Protein AF-A0A956P9J3-F1 (afdb_monomer)

Radius of gyration: 10.55 Å; Cα contacts (8 Å, |Δi|>4): 98; chains: 1; bounding box: 28×19×24 Å

Solvent-accessible surface area (backbone atoms only — not comparable to full-atom values): 2913 Å² total; per-residue (Å²): 110,75,49,75,43,80,50,65,40,84,89,52,92,81,48,35,33,24,34,39,30,29,42,80,89,37,85,74,46,61,45,38,22,62,82,28,92,85,37,55,30,56,66,55,75,80,66,64,105

Secondary structure (DSSP, 8-state):
-EEEEEEE--SSTT--EEEEEEETTEEEEEEE-TT-TTTTT---TTT--

Foldseek 3Di:
DKDWDWAFDPPDPLRFIWIFIDDPNDTPAIWGDCPGPRQNGPDDPVRRD

Sequence (49 aa):
MSTTHKSLCFLCEASCGLEVTLDEGRVARIEGDKDDPLSHGYICPKGAA

Structure (mmCIF, N/CA/C/O backbone):
data_AF-A0A956P9J3-F1
#
_entry.id   AF-A0A956P9J3-F1
#
loop_
_atom_site.group_PDB
_atom_site.id
_atom_site.type_symbol
_atom_site.label_atom_id
_atom_site.label_alt_id
_atom_site.label_comp_id
_atom_site.label_asym_id
_atom_site.label_entity_id
_atom_site.label_seq_id
_atom_site.pdbx_PDB_ins_code
_atom_site.Cartn_x
_atom_site.Cartn_y
_atom_site.Cartn_z
_atom_site.occupancy
_atom_site.B_iso_or_equiv
_atom_site.auth_seq_id
_atom_site.auth_comp_id
_atom_site.auth_asym_id
_atom_site.auth_atom_id
_atom_site.pdbx_PDB_model_num
ATOM 1 N N . MET A 1 1 ? -17.035 6.140 11.707 1.00 80.81 1 MET A N 1
ATOM 2 C CA . MET A 1 1 ? -16.582 7.417 11.086 1.00 80.81 1 MET A CA 1
ATOM 3 C C . MET A 1 1 ? -15.278 7.077 10.398 1.00 80.81 1 MET A C 1
ATOM 5 O O . MET A 1 1 ? -14.337 6.703 11.087 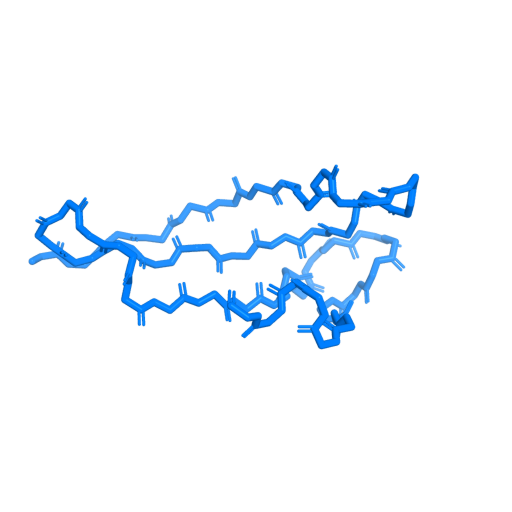1.00 80.81 1 MET A O 1
ATOM 9 N N . SER A 1 2 ? -15.268 7.085 9.067 1.00 92.38 2 SER A N 1
ATOM 10 C CA . SER A 1 2 ? -14.192 6.469 8.291 1.00 92.38 2 SER A CA 1
ATOM 11 C C . SER A 1 2 ? -13.071 7.470 8.002 1.00 92.38 2 SER A C 1
ATOM 13 O O . SER A 1 2 ? -13.354 8.563 7.509 1.00 92.38 2 SER A O 1
ATOM 15 N N . THR A 1 3 ? -11.815 7.106 8.262 1.00 96.88 3 THR A N 1
ATOM 16 C CA . THR A 1 3 ? -10.624 7.911 7.930 1.00 96.88 3 THR A CA 1
ATOM 17 C C . THR A 1 3 ? -9.666 7.116 7.057 1.00 96.88 3 THR A C 1
ATOM 19 O O . THR A 1 3 ? -9.478 5.926 7.273 1.00 96.88 3 THR A O 1
ATOM 22 N N . THR A 1 4 ? -9.039 7.763 6.077 1.00 96.81 4 THR A N 1
ATOM 23 C CA . THR A 1 4 ? -8.034 7.124 5.215 1.00 96.81 4 THR A CA 1
ATOM 24 C C . THR A 1 4 ? -6.660 7.711 5.502 1.00 96.81 4 THR A C 1
ATOM 26 O O . THR A 1 4 ? -6.508 8.927 5.619 1.00 96.81 4 THR A O 1
ATOM 29 N N . HIS A 1 5 ? -5.662 6.840 5.613 1.00 96.38 5 HIS A N 1
ATOM 30 C CA . HIS A 1 5 ? -4.272 7.188 5.879 1.00 96.38 5 HIS A CA 1
ATOM 31 C C . HIS A 1 5 ? -3.369 6.599 4.801 1.00 96.38 5 HIS A C 1
ATOM 33 O O . H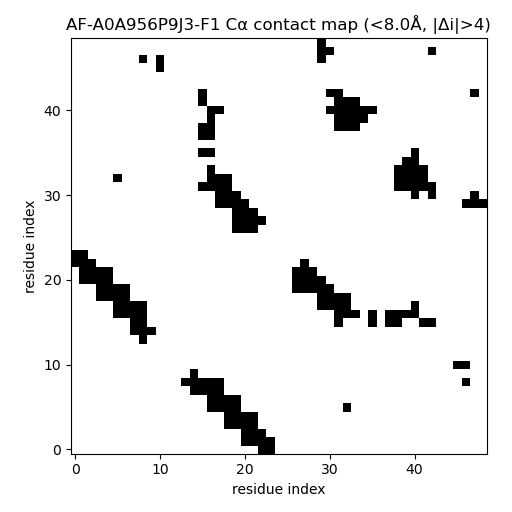IS A 1 5 ? -3.578 5.466 4.375 1.00 96.38 5 HIS A O 1
ATOM 39 N N . LYS A 1 6 ? -2.339 7.347 4.405 1.00 96.75 6 LYS A N 1
ATOM 40 C CA . LYS A 1 6 ? -1.284 6.838 3.527 1.00 96.75 6 LYS A CA 1
ATOM 41 C C . LYS A 1 6 ? -0.199 6.148 4.356 1.00 96.75 6 LYS A C 1
ATOM 43 O O . LYS A 1 6 ? 0.183 6.649 5.416 1.00 96.75 6 LYS A O 1
ATOM 48 N N . SER A 1 7 ? 0.280 5.000 3.897 1.00 95.62 7 SER A N 1
ATOM 49 C CA . SE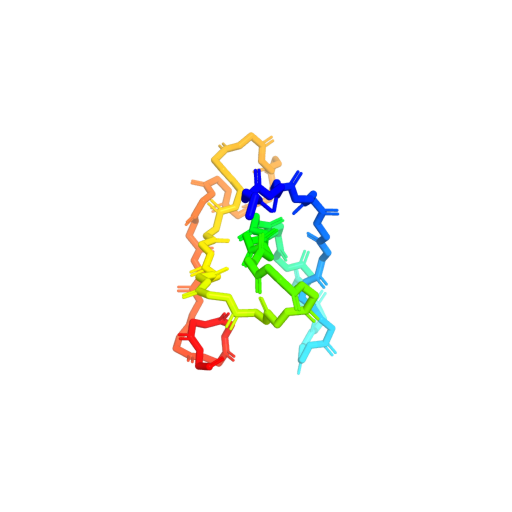R A 1 7 ? 1.350 4.227 4.536 1.00 95.62 7 SER A CA 1
ATOM 50 C C . SER A 1 7 ? 2.179 3.474 3.492 1.00 95.62 7 SER A C 1
ATOM 52 O O . SER A 1 7 ? 1.888 3.530 2.302 1.00 95.62 7 SER A O 1
ATOM 54 N N . LEU A 1 8 ? 3.238 2.791 3.928 1.00 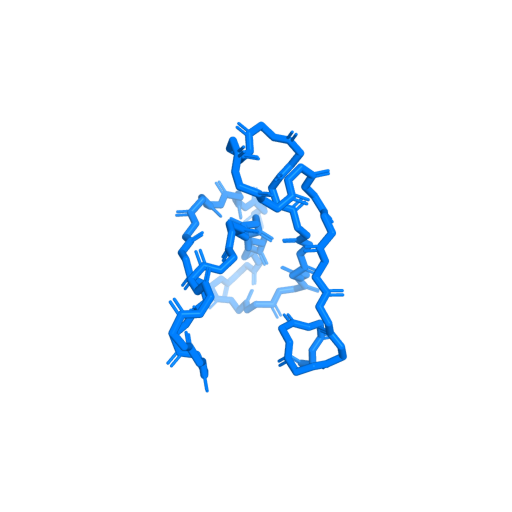96.38 8 LEU A N 1
ATOM 55 C CA . LEU A 1 8 ? 4.039 1.916 3.072 1.00 96.38 8 LEU A CA 1
ATOM 56 C C . LEU A 1 8 ? 3.876 0.462 3.517 1.00 96.38 8 LEU A C 1
ATOM 58 O O . LEU A 1 8 ? 3.744 0.168 4.707 1.00 96.38 8 LEU A O 1
ATOM 62 N N . CYS A 1 9 ? 3.927 -0.461 2.561 1.00 96.19 9 CYS A N 1
ATOM 63 C CA . CYS A 1 9 ? 3.959 -1.890 2.832 1.00 96.19 9 CYS A CA 1
ATOM 64 C C . CYS A 1 9 ? 5.372 -2.339 3.234 1.00 96.19 9 CYS A C 1
ATOM 66 O O . CYS A 1 9 ? 6.296 -2.261 2.432 1.00 96.19 9 CYS A O 1
ATOM 68 N N . PHE A 1 10 ? 5.532 -2.903 4.434 1.00 94.56 10 PHE A N 1
ATOM 69 C CA . PHE A 1 10 ? 6.830 -3.374 4.946 1.00 94.56 10 PHE A CA 1
ATOM 70 C C . PHE A 1 10 ? 7.065 -4.889 4.793 1.00 94.56 10 PHE A C 1
ATOM 72 O O . PHE A 1 10 ? 7.922 -5.457 5.463 1.00 94.56 10 PHE A O 1
ATOM 79 N N . LEU A 1 11 ? 6.303 -5.573 3.932 1.00 96.19 11 LEU A N 1
ATOM 80 C CA . LEU A 1 11 ? 6.419 -7.032 3.758 1.00 96.19 11 LEU A CA 1
ATOM 81 C C . LEU A 1 11 ? 7.574 -7.465 2.846 1.00 96.19 11 LEU A C 1
ATOM 83 O O . LEU A 1 11 ? 7.965 -8.630 2.851 1.00 96.19 11 LEU A O 1
ATOM 87 N N . CYS A 1 12 ? 8.074 -6.566 2.010 1.00 96.31 12 CYS A N 1
ATOM 88 C CA . CYS A 1 12 ? 9.271 -6.767 1.204 1.00 96.31 12 CYS A CA 1
ATOM 89 C C . CYS A 1 12 ? 9.907 -5.414 0.901 1.00 96.31 12 CYS A C 1
ATOM 91 O O . CYS A 1 12 ? 9.315 -4.362 1.132 1.00 96.31 12 CYS A O 1
ATOM 93 N N . GLU A 1 13 ? 11.081 -5.451 0.300 1.00 96.19 13 GLU A N 1
ATOM 94 C CA . GLU A 1 13 ? 11.940 -4.306 0.021 1.00 96.19 13 GLU A CA 1
ATOM 95 C C . GLU A 1 13 ? 11.310 -3.327 -0.981 1.00 96.19 13 GLU A C 1
ATOM 97 O O . GLU A 1 13 ? 11.674 -2.154 -1.009 1.00 96.19 13 GLU A O 1
ATOM 102 N N . ALA A 1 14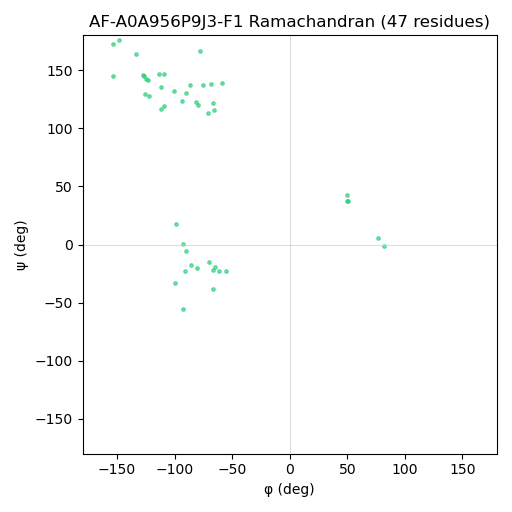 ? 10.319 -3.787 -1.757 1.00 94.81 14 ALA A N 1
ATOM 103 C CA . ALA A 1 14 ? 9.595 -2.966 -2.723 1.00 94.81 14 ALA A CA 1
ATOM 104 C C . ALA A 1 14 ? 8.841 -1.786 -2.090 1.00 94.81 14 ALA A C 1
ATOM 106 O O . ALA A 1 14 ? 8.577 -0.829 -2.797 1.00 94.81 14 ALA A O 1
ATOM 107 N N . SER A 1 15 ? 8.498 -1.829 -0.797 1.00 95.50 15 SER A N 1
ATOM 108 C CA . SER A 1 15 ? 7.930 -0.676 -0.075 1.00 95.50 15 SER A CA 1
ATOM 109 C C . SER A 1 15 ? 6.745 0.013 -0.779 1.00 95.50 15 SER A C 1
ATOM 111 O O . SER A 1 15 ? 6.691 1.236 -0.838 1.00 95.50 15 SER A O 1
ATOM 113 N N . CYS A 1 16 ? 5.806 -0.757 -1.346 1.00 97.62 16 CYS A N 1
ATOM 114 C CA . CYS A 1 16 ? 4.677 -0.210 -2.112 1.00 97.62 16 CYS A CA 1
ATOM 115 C C . CYS A 1 16 ? 3.821 0.753 -1.270 1.00 97.62 16 CYS A C 1
ATOM 117 O O . CYS A 1 16 ? 3.528 0.448 -0.109 1.00 97.62 16 CYS A O 1
ATOM 119 N N . GLY A 1 17 ? 3.380 1.863 -1.866 1.00 97.81 17 GLY A N 1
ATOM 120 C CA . GLY A 1 17 ? 2.458 2.805 -1.233 1.00 97.81 17 GLY A CA 1
ATOM 121 C C . GLY A 1 17 ? 1.056 2.228 -1.036 1.00 97.81 17 GLY A C 1
ATOM 122 O O . GLY A 1 17 ? 0.515 1.549 -1.912 1.00 97.81 17 GLY A O 1
ATOM 123 N N . LEU A 1 18 ? 0.465 2.502 0.125 1.00 97.25 18 LEU A N 1
ATOM 124 C CA . LEU A 1 18 ? -0.846 2.019 0.545 1.00 97.25 18 LEU A CA 1
ATOM 125 C C . LEU A 1 18 ? -1.746 3.168 0.998 1.00 97.25 18 LEU A C 1
ATOM 127 O O . LEU A 1 18 ? -1.302 4.101 1.667 1.00 97.25 18 LEU A O 1
ATOM 131 N N . GLU A 1 19 ? -3.036 3.021 0.734 1.00 97.19 19 GLU A N 1
ATOM 132 C CA . GLU A 1 19 ? -4.112 3.758 1.382 1.00 97.19 19 GLU A CA 1
ATOM 133 C C . GLU A 1 19 ? -4.880 2.803 2.299 1.00 97.19 19 GLU A C 1
ATOM 135 O O . GLU A 1 19 ? -5.440 1.798 1.862 1.00 97.19 19 GLU A O 1
ATOM 140 N N . VAL A 1 20 ? -4.890 3.109 3.595 1.00 96.12 20 VAL A N 1
ATOM 141 C CA . VAL A 1 20 ? -5.546 2.304 4.626 1.00 96.12 20 VAL A CA 1
ATOM 142 C C . VAL A 1 20 ? -6.731 3.077 5.171 1.00 96.12 20 VAL A C 1
ATOM 144 O O . VAL A 1 20 ? -6.569 4.132 5.791 1.00 96.12 20 VAL A O 1
ATOM 147 N N . THR A 1 21 ? -7.925 2.538 4.966 1.00 96.62 21 THR A N 1
ATOM 148 C CA . THR A 1 21 ? -9.158 3.089 5.517 1.00 96.62 21 THR A CA 1
ATOM 149 C C . THR A 1 21 ? -9.478 2.417 6.843 1.00 96.62 21 THR A C 1
ATOM 151 O O . THR A 1 21 ? -9.622 1.194 6.925 1.00 96.62 21 THR A O 1
ATOM 154 N N . LEU A 1 22 ? -9.611 3.234 7.880 1.00 96.81 22 LEU A N 1
ATOM 155 C CA . LEU A 1 22 ? -10.055 2.844 9.204 1.00 96.81 22 LEU A CA 1
ATOM 156 C C . LEU A 1 22 ? -11.525 3.213 9.375 1.00 96.81 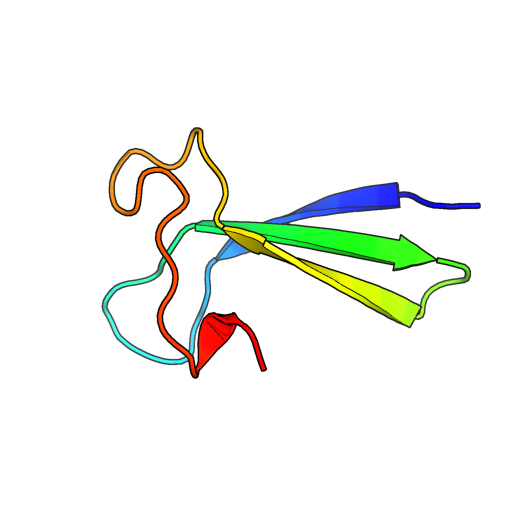22 LEU A C 1
ATOM 158 O O . LEU A 1 22 ? -11.900 4.354 9.119 1.00 96.81 22 LEU A O 1
ATOM 162 N N . ASP A 1 23 ? -12.333 2.286 9.875 1.00 96.62 23 ASP A N 1
ATOM 163 C CA . ASP A 1 23 ? -13.655 2.587 10.415 1.00 96.62 23 ASP A CA 1
ATOM 164 C C . ASP A 1 23 ? -13.725 2.115 11.865 1.00 96.62 23 ASP A C 1
ATOM 166 O O . ASP A 1 23 ? -13.335 0.997 12.197 1.00 96.62 23 ASP A O 1
ATOM 170 N N . GLU A 1 24 ? -14.134 3.023 12.748 1.00 95.12 24 GLU A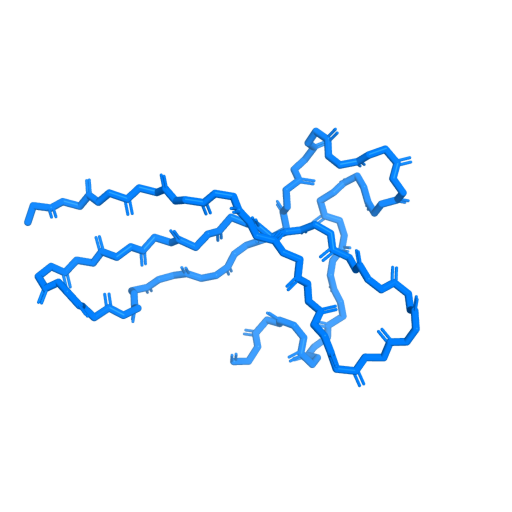 N 1
ATOM 171 C CA . GLU A 1 24 ? -14.197 2.789 14.199 1.00 95.12 24 GLU A CA 1
ATOM 172 C C . GLU A 1 24 ? -12.887 2.220 14.787 1.00 95.12 24 GLU A C 1
ATOM 174 O O . GLU A 1 24 ? -12.880 1.370 15.677 1.00 95.12 24 GLU A O 1
ATOM 179 N N . GLY A 1 25 ? -11.748 2.692 14.265 1.00 92.50 25 GLY A N 1
ATOM 180 C CA . GLY A 1 25 ? -10.410 2.276 14.700 1.00 92.50 25 GLY A CA 1
ATOM 181 C C . GLY A 1 25 ? -9.968 0.900 14.193 1.00 92.50 25 GLY A C 1
ATOM 182 O O . GLY A 1 25 ? -8.902 0.426 14.584 1.00 92.50 25 GLY A O 1
ATOM 183 N N . ARG A 1 26 ? -10.749 0.254 13.322 1.00 94.75 26 ARG A N 1
ATOM 184 C CA . ARG A 1 26 ? -10.406 -1.021 12.682 1.00 94.75 26 ARG A CA 1
ATOM 185 C C . ARG A 1 26 ? -10.109 -0.815 11.208 1.00 94.75 26 ARG A C 1
ATOM 187 O O . ARG A 1 26 ? -10.734 0.016 10.560 1.00 94.75 26 ARG A O 1
ATOM 194 N N . VAL A 1 27 ? -9.183 -1.605 10.673 1.00 94.50 27 VAL A N 1
ATOM 195 C CA . VAL A 1 27 ? -8.914 -1.616 9.232 1.00 94.50 27 VAL A CA 1
ATOM 196 C C . VAL A 1 27 ? -10.142 -2.158 8.511 1.00 94.50 27 VAL A C 1
ATOM 198 O O . VAL A 1 27 ? -10.529 -3.307 8.711 1.00 94.50 27 VAL A O 1
ATOM 201 N N . ALA A 1 28 ? -10.757 -1.309 7.695 1.00 95.38 28 ALA A N 1
ATOM 202 C CA . ALA A 1 28 ? -11.915 -1.646 6.879 1.00 95.38 28 ALA A CA 1
ATOM 203 C C . ALA A 1 28 ? -11.512 -1.953 5.431 1.00 95.38 28 ALA A C 1
ATOM 205 O O . ALA A 1 28 ? -12.143 -2.782 4.777 1.00 95.38 28 ALA A O 1
ATOM 206 N N . ARG A 1 29 ? -10.466 -1.287 4.923 1.00 94.94 29 ARG A N 1
ATOM 207 C CA . ARG A 1 29 ? -9.983 -1.458 3.549 1.00 94.94 29 ARG A CA 1
ATOM 208 C C . ARG A 1 29 ? -8.500 -1.122 3.433 1.00 94.94 29 ARG A C 1
ATOM 210 O O . ARG A 1 29 ? -8.027 -0.193 4.087 1.00 94.94 29 ARG A O 1
ATOM 217 N N . ILE A 1 30 ? -7.802 -1.858 2.575 1.00 95.75 30 ILE A N 1
ATOM 218 C CA . ILE A 1 30 ? -6.432 -1.569 2.147 1.00 95.75 30 ILE A CA 1
ATOM 219 C C . ILE A 1 30 ? -6.430 -1.513 0.621 1.00 95.75 30 ILE A C 1
ATOM 221 O O . ILE A 1 30 ? -6.941 -2.418 -0.040 1.00 95.75 30 ILE A O 1
ATOM 225 N N . GLU A 1 31 ? -5.875 -0.445 0.064 1.00 96.44 31 GLU A N 1
ATOM 226 C CA . GLU A 1 31 ? -5.693 -0.254 -1.374 1.00 96.44 31 GLU A CA 1
ATOM 227 C C . GLU A 1 31 ? -4.278 0.241 -1.665 1.00 96.44 31 GLU A C 1
ATOM 229 O O . GLU A 1 31 ? -3.576 0.704 -0.768 1.00 96.44 31 GLU A O 1
ATOM 234 N N . GLY A 1 32 ? -3.847 0.147 -2.922 1.00 97.38 32 GLY A N 1
ATOM 235 C CA . GLY A 1 32 ? -2.609 0.786 -3.355 1.00 97.38 32 GLY A CA 1
ATOM 236 C C . GLY A 1 32 ? -2.795 2.294 -3.509 1.00 97.38 32 GLY A C 1
ATOM 237 O O . GLY A 1 32 ? -3.788 2.739 -4.093 1.00 97.38 32 GLY A O 1
ATOM 238 N N . ASP A 1 33 ? -1.817 3.067 -3.041 1.00 97.69 33 ASP A N 1
ATOM 239 C CA . ASP A 1 33 ? -1.782 4.516 -3.250 1.00 97.69 33 ASP A CA 1
ATOM 240 C C . ASP A 1 33 ? -1.481 4.822 -4.721 1.00 97.69 33 ASP A C 1
ATOM 242 O O . ASP A 1 33 ? -0.391 4.539 -5.220 1.00 97.69 33 ASP A O 1
ATOM 246 N N . LYS A 1 34 ? -2.459 5.397 -5.429 1.00 97.31 34 LYS A N 1
ATOM 247 C CA . LYS A 1 34 ? -2.332 5.734 -6.857 1.00 97.31 34 LYS A CA 1
ATOM 248 C C . LYS A 1 34 ? -1.309 6.837 -7.114 1.00 97.31 34 LYS A C 1
ATOM 250 O O . LYS A 1 34 ? -0.798 6.918 -8.229 1.00 97.31 34 LYS A O 1
ATOM 255 N N . ASP A 1 35 ? -1.009 7.647 -6.102 1.00 97.25 35 ASP A N 1
ATOM 256 C CA . ASP A 1 35 ? -0.032 8.731 -6.185 1.00 97.25 35 ASP A CA 1
ATOM 257 C C . ASP A 1 35 ? 1.386 8.274 -5.813 1.00 97.25 35 ASP A C 1
ATOM 259 O O . ASP A 1 35 ? 2.331 9.058 -5.923 1.00 97.25 35 ASP A O 1
ATOM 263 N N . ASP A 1 36 ? 1.561 7.028 -5.359 1.00 96.69 36 ASP A N 1
ATOM 264 C CA . ASP A 1 36 ? 2.880 6.509 -5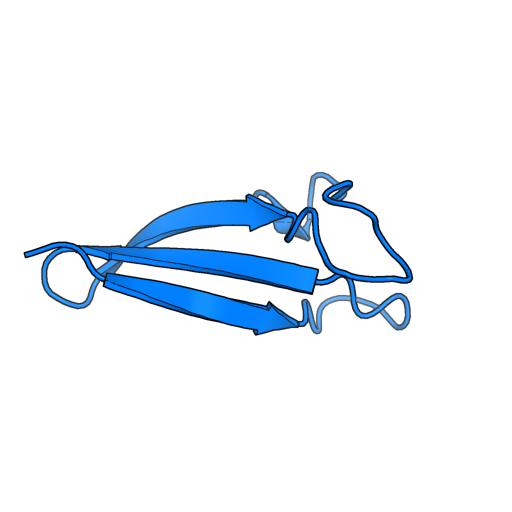.015 1.00 96.69 36 ASP A CA 1
ATOM 265 C C . ASP A 1 36 ? 3.751 6.387 -6.280 1.00 96.69 36 ASP A C 1
ATOM 267 O O . ASP A 1 36 ? 3.386 5.663 -7.211 1.00 96.69 36 ASP A O 1
ATOM 271 N N . PRO A 1 37 ? 4.923 7.050 -6.335 1.00 95.62 37 PRO A N 1
ATOM 272 C CA . PRO A 1 37 ? 5.729 7.155 -7.555 1.00 95.62 37 PRO A CA 1
ATOM 273 C C . PRO A 1 37 ? 6.376 5.835 -7.980 1.00 95.62 37 PRO A C 1
ATOM 275 O O . PRO A 1 37 ? 6.899 5.728 -9.089 1.00 95.62 37 PRO A O 1
ATOM 278 N N . LEU A 1 38 ? 6.412 4.844 -7.089 1.00 94.38 38 LEU A N 1
ATOM 279 C CA . LEU A 1 38 ? 6.986 3.541 -7.379 1.00 94.38 38 LEU A CA 1
ATOM 280 C C . LEU A 1 38 ? 5.906 2.578 -7.873 1.00 94.38 38 LEU A C 1
ATOM 282 O O . LEU A 1 38 ? 6.025 1.988 -8.947 1.00 94.38 38 LEU A O 1
ATOM 286 N N . SER A 1 39 ? 4.857 2.407 -7.075 1.00 95.75 39 SER A N 1
ATOM 287 C CA . SER A 1 39 ? 3.833 1.389 -7.285 1.00 95.75 39 SER A CA 1
ATOM 288 C C . SER A 1 39 ? 2.652 1.864 -8.126 1.00 95.75 39 SER A C 1
ATOM 290 O O . SER A 1 39 ? 2.001 1.027 -8.747 1.00 95.75 39 SER A O 1
ATOM 292 N N . HIS A 1 40 ? 2.381 3.172 -8.204 1.00 96.69 40 HIS A N 1
ATOM 293 C CA . HIS A 1 40 ? 1.268 3.755 -8.967 1.00 96.69 40 HIS A CA 1
ATOM 294 C C . HIS A 1 40 ? -0.084 3.077 -8.674 1.00 96.69 40 HIS A C 1
ATOM 296 O O . HIS A 1 40 ? -0.897 2.830 -9.568 1.00 96.69 40 HIS A O 1
ATOM 302 N N . GLY A 1 41 ? -0.309 2.705 -7.413 1.00 96.62 41 GLY A N 1
ATOM 303 C CA . GLY A 1 41 ? -1.509 2.007 -6.956 1.00 96.62 41 GLY A CA 1
ATOM 304 C C . GLY A 1 41 ? -1.514 0.495 -7.189 1.00 96.62 41 GLY A C 1
ATOM 305 O O . GLY A 1 41 ? -2.472 -0.174 -6.797 1.00 96.62 41 GLY A O 1
ATOM 306 N N . TYR A 1 42 ? -0.470 -0.076 -7.794 1.00 96.56 42 TYR A N 1
ATOM 307 C CA . TYR A 1 42 ? -0.333 -1.522 -7.927 1.00 96.56 42 TYR A CA 1
ATOM 308 C C . TYR A 1 42 ? 0.229 -2.148 -6.648 1.00 96.56 42 TYR A C 1
ATOM 310 O O . TYR A 1 42 ? 1.346 -1.857 -6.227 1.00 96.56 42 TYR A O 1
ATOM 318 N N . ILE A 1 43 ? -0.508 -3.095 -6.071 1.00 97.19 43 ILE A N 1
ATOM 319 C CA . ILE A 1 43 ? -0.056 -3.882 -4.921 1.00 97.19 43 ILE A CA 1
ATOM 320 C C . ILE A 1 43 ? -0.190 -5.375 -5.210 1.00 97.19 43 ILE A C 1
ATOM 322 O O . ILE A 1 43 ? -1.106 -5.821 -5.898 1.00 97.19 43 ILE A O 1
ATOM 326 N N . CYS A 1 44 ? 0.745 -6.169 -4.689 1.00 96.56 44 CYS A N 1
ATOM 327 C CA . CYS A 1 44 ? 0.680 -7.624 -4.801 1.00 96.56 44 CYS A CA 1
ATOM 328 C C . CYS A 1 44 ? -0.318 -8.219 -3.785 1.00 96.56 44 CYS A C 1
ATOM 330 O O . CYS A 1 44 ? -0.663 -7.548 -2.810 1.00 96.56 44 CYS A O 1
ATOM 332 N N . PRO A 1 45 ? -0.709 -9.502 -3.920 1.00 95.50 45 PRO A N 1
ATOM 333 C CA . PRO A 1 45 ? -1.621 -10.153 -2.976 1.00 95.50 45 PRO A CA 1
ATOM 334 C C . PRO A 1 45 ? -1.166 -10.108 -1.511 1.00 95.50 45 PRO A C 1
ATOM 336 O O . PRO A 1 45 ? -2.002 -10.191 -0.625 1.00 95.50 45 PRO A O 1
ATOM 339 N N . LYS A 1 46 ? 0.138 -9.935 -1.240 1.00 94.44 46 LYS A N 1
ATOM 340 C CA . LYS A 1 46 ? 0.653 -9.758 0.129 1.00 94.44 46 LYS A CA 1
ATOM 341 C C . LYS A 1 46 ? 0.184 -8.446 0.765 1.00 94.44 46 LYS A C 1
ATOM 343 O O . LYS A 1 46 ? -0.061 -8.416 1.959 1.00 94.44 46 LYS A O 1
ATOM 348 N N . GLY A 1 47 ? 0.122 -7.366 -0.018 1.00 92.25 47 GLY A N 1
ATOM 349 C CA . GLY A 1 47 ? -0.285 -6.041 0.461 1.00 92.25 47 GLY A CA 1
ATOM 350 C C . GLY A 1 47 ? -1.798 -5.827 0.456 1.00 92.25 47 GLY A C 1
ATOM 351 O O . GLY A 1 47 ? -2.272 -4.913 1.114 1.00 92.25 47 GLY A O 1
ATOM 352 N N . ALA A 1 48 ? -2.540 -6.656 -0.282 1.00 88.06 48 ALA A N 1
ATOM 353 C CA . ALA A 1 48 ? -4.001 -6.615 -0.360 1.00 88.06 48 ALA A CA 1
ATOM 354 C C . ALA A 1 48 ? -4.699 -7.548 0.653 1.00 88.06 48 ALA A C 1
ATOM 356 O O .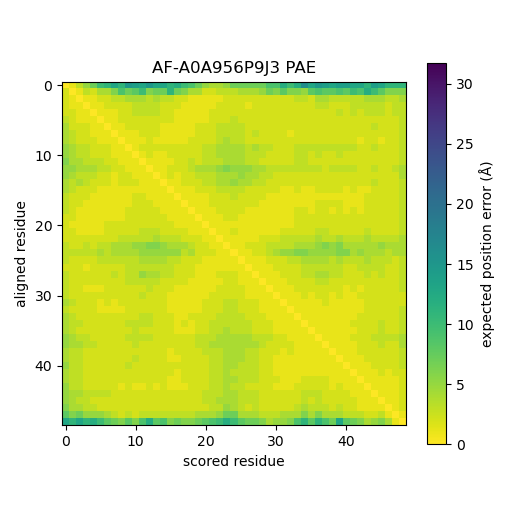 ALA A 1 48 ? -5.925 -7.654 0.622 1.00 88.06 48 ALA A O 1
ATOM 357 N N . ALA A 1 49 ? -3.921 -8.267 1.470 1.00 75.12 49 ALA A N 1
ATOM 358 C CA . ALA A 1 49 ? -4.394 -9.267 2.427 1.00 75.12 49 ALA A CA 1
ATOM 359 C C . ALA A 1 49 ? -4.783 -8.663 3.782 1.00 75.12 49 ALA A C 1
ATOM 361 O O . ALA A 1 49 ? -4.156 -7.657 4.188 1.00 75.12 49 ALA A O 1
#

Mean predicted aligned error: 2.49 Å

Nearest PDB structures (foldseek):
  2nya-assembly2_F  TM=9.624E-01  e=8.983E-04  Escherichia coli K-12
  3ml1-assembly1_A  TM=9.758E-01  e=1.450E-02  Cupriavidus necator H16
  7bkb-assembly1_D  TM=9.446E-01  e=1.282E-02  Methanospirillum hungatei JF-1
  2vpw-assembly1_E  TM=8.611E-01  e=1.065E-02  Thermus thermophilus HB27
  6cz9-assembly1_A  TM=8.875E-01  e=4.693E-02  Shewanella sp. ANA-3

pLDDT: mean 95.07, std 3.95, range [75.12, 97.81]